Protein AF-A0A388NVS3-F1 (afdb_monomer)

Foldseek 3Di:
DDPPPPPPDDDDDDFADDPDFVVRQVVSVVVLVVVQVVLVVVQVVDDVVPRDHRDDPDRDGDDCPDDPVVVVVVVVVVVCVVVVVVVVVVVVVVVVPDPQDQVNVCVVVVDHDPDDDDDDDPDDDPDD

pLDDT: mean 83.25, std 15.45, range [34.19, 98.56]

Structure (mmCIF, N/CA/C/O backbone):
data_AF-A0A388NVS3-F1
#
_entry.id   AF-A0A388NVS3-F1
#
loop_
_atom_site.group_PDB
_atom_site.id
_atom_site.type_symbol
_atom_site.label_atom_id
_atom_site.label_alt_id
_atom_site.label_comp_id
_atom_site.label_asym_id
_atom_site.label_entity_id
_atom_site.label_seq_id
_atom_site.pdbx_PDB_ins_code
_atom_site.Cartn_x
_atom_site.Cartn_y
_atom_site.Cartn_z
_atom_site.occupancy
_atom_site.B_iso_or_equiv
_atom_site.auth_seq_id
_atom_site.auth_comp_id
_atom_site.auth_asym_id
_atom_site.auth_atom_id
_atom_site.pdbx_PDB_model_num
ATOM 1 N N . MET A 1 1 ? -36.990 23.886 7.878 1.00 38.62 1 MET A N 1
ATOM 2 C CA . MET A 1 1 ? -35.806 24.076 8.741 1.00 38.62 1 MET A CA 1
ATOM 3 C C . MET A 1 1 ? -35.739 22.885 9.683 1.00 38.62 1 MET A C 1
ATOM 5 O O . MET A 1 1 ? -36.505 22.834 10.631 1.00 38.62 1 MET A O 1
ATOM 9 N N . SER A 1 2 ? -34.933 21.877 9.341 1.00 34.19 2 SER A N 1
ATOM 10 C CA . SER A 1 2 ? -34.699 20.704 10.190 1.00 34.19 2 SER A CA 1
ATOM 11 C C . SER A 1 2 ? -33.294 20.847 10.751 1.00 34.19 2 SER A C 1
ATOM 13 O O . SER A 1 2 ? -32.321 20.752 10.005 1.00 34.19 2 SER A O 1
ATOM 15 N N . ILE A 1 3 ? -33.194 21.172 12.036 1.00 45.22 3 ILE A N 1
ATOM 16 C CA . ILE A 1 3 ? -31.929 21.112 12.760 1.00 45.22 3 ILE A CA 1
ATOM 17 C C . ILE A 1 3 ? -31.783 19.658 13.203 1.00 45.22 3 ILE A C 1
ATOM 19 O O . ILE A 1 3 ? -32.220 19.281 14.286 1.00 45.22 3 ILE A O 1
ATOM 23 N N . ALA A 1 4 ? -31.216 18.820 12.337 1.00 42.56 4 ALA A N 1
ATOM 24 C CA . ALA A 1 4 ? -30.654 17.556 12.779 1.00 42.56 4 ALA A CA 1
ATOM 25 C C . ALA A 1 4 ? -29.293 17.889 13.396 1.00 42.56 4 ALA A C 1
ATOM 27 O O . ALA A 1 4 ? -28.310 18.083 12.685 1.00 42.56 4 ALA A O 1
ATOM 28 N N . ALA A 1 5 ? -29.260 18.044 14.719 1.00 41.84 5 ALA A N 1
ATOM 29 C CA . ALA A 1 5 ? -28.013 18.036 15.463 1.00 41.84 5 ALA A CA 1
ATOM 30 C C . ALA A 1 5 ? -27.378 16.659 15.242 1.00 41.84 5 ALA A C 1
ATOM 32 O O . ALA A 1 5 ? -27.788 15.668 15.847 1.00 41.84 5 ALA A O 1
ATOM 33 N N . GLU A 1 6 ? -26.442 16.568 14.302 1.00 54.12 6 GLU A N 1
ATOM 34 C CA . GLU A 1 6 ? -25.661 15.360 14.122 1.00 54.12 6 GLU A CA 1
ATOM 35 C C . GLU A 1 6 ? -24.823 15.197 15.390 1.00 54.12 6 GLU A C 1
ATOM 37 O O . GLU A 1 6 ? -23.929 15.998 15.671 1.00 54.12 6 GLU A O 1
ATOM 42 N N . ALA A 1 7 ? -25.198 14.226 16.226 1.00 53.75 7 ALA A N 1
ATOM 43 C CA . ALA A 1 7 ? -24.462 13.904 17.435 1.00 53.75 7 ALA A CA 1
ATOM 44 C C . ALA A 1 7 ? -22.984 13.746 17.060 1.00 53.75 7 ALA A C 1
ATOM 46 O O . ALA A 1 7 ? -22.664 12.993 16.138 1.00 53.75 7 ALA A O 1
ATOM 47 N N . GLN A 1 8 ? -22.099 14.474 17.741 1.00 58.53 8 GLN A N 1
ATOM 48 C CA . GLN A 1 8 ? -20.654 14.360 17.567 1.00 58.53 8 GLN A CA 1
ATOM 49 C C . GLN A 1 8 ? -20.236 12.923 17.911 1.00 58.53 8 GLN A C 1
ATOM 51 O O . GLN A 1 8 ? -19.997 12.578 19.066 1.00 58.53 8 GLN A O 1
ATOM 56 N N . ARG A 1 9 ? -20.223 12.047 16.904 1.00 66.56 9 ARG A N 1
ATOM 57 C CA . ARG A 1 9 ? -19.776 10.662 17.025 1.00 66.56 9 ARG A CA 1
ATOM 58 C C . ARG A 1 9 ? -18.261 10.661 16.911 1.00 66.56 9 ARG A C 1
ATOM 60 O O . ARG A 1 9 ? -17.717 10.897 15.835 1.00 66.56 9 ARG A O 1
ATOM 67 N N . PHE A 1 10 ? -17.582 10.387 18.017 1.00 81.44 10 PHE A N 1
ATOM 68 C CA . PHE A 1 10 ? -16.147 10.135 18.002 1.00 81.44 10 PHE A CA 1
ATOM 69 C C . PHE A 1 10 ? -15.899 8.736 17.430 1.00 81.44 10 PHE A C 1
ATOM 71 O O . PHE A 1 10 ? -16.155 7.728 18.087 1.00 81.44 10 PHE A O 1
ATOM 78 N N . LEU A 1 11 ? -15.450 8.683 16.176 1.00 87.25 11 LEU A N 1
ATOM 79 C CA . LEU A 1 11 ? -15.104 7.447 15.479 1.00 87.25 11 LEU A CA 1
ATOM 80 C C . LEU A 1 11 ? -13.666 7.052 15.816 1.00 87.25 11 LEU A C 1
ATOM 82 O O . LEU A 1 11 ? -12.736 7.831 15.616 1.00 87.25 11 LEU A O 1
ATOM 86 N N . ILE A 1 12 ? -13.490 5.825 16.302 1.00 87.00 12 ILE A N 1
ATOM 87 C CA . ILE A 1 12 ? -12.178 5.214 16.515 1.00 87.00 12 ILE A CA 1
ATOM 88 C C . ILE A 1 12 ? -12.003 4.142 15.444 1.00 87.00 12 ILE A C 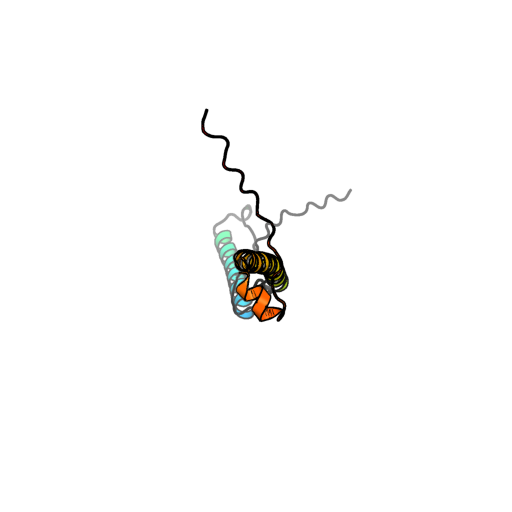1
ATOM 90 O O . ILE A 1 12 ? -12.830 3.240 15.331 1.00 87.00 12 ILE A O 1
ATOM 94 N N . THR A 1 13 ? -10.929 4.248 14.663 1.00 90.00 13 THR A N 1
ATOM 95 C CA . THR A 1 13 ? -10.562 3.239 13.662 1.00 90.00 13 THR A CA 1
ATOM 96 C C . THR A 1 13 ? -9.415 2.401 14.205 1.00 90.00 13 THR A C 1
ATOM 98 O O . THR A 1 13 ? -8.391 2.946 14.612 1.00 90.00 13 THR A O 1
ATOM 101 N N . ILE A 1 14 ? -9.589 1.082 14.209 1.00 89.00 14 ILE A N 1
ATOM 102 C CA . ILE A 1 14 ? -8.551 0.119 14.583 1.00 89.00 14 ILE A CA 1
ATOM 103 C C . ILE A 1 14 ? -8.050 -0.515 13.286 1.00 89.00 14 ILE A C 1
ATOM 105 O O . ILE A 1 14 ? -8.802 -1.226 12.623 1.00 89.00 14 ILE A O 1
ATOM 109 N N . ALA A 1 15 ? -6.801 -0.232 12.920 1.00 90.62 15 ALA A N 1
ATOM 110 C CA . ALA A 1 15 ? -6.133 -0.813 11.758 1.00 90.62 15 ALA A CA 1
ATOM 111 C C . ALA A 1 15 ? -5.075 -1.821 12.221 1.00 90.62 15 ALA A C 1
ATOM 113 O O . ALA A 1 15 ? -4.360 -1.568 13.192 1.00 90.62 15 ALA A O 1
ATOM 114 N N . VAL A 1 16 ? -5.003 -2.968 11.545 1.00 91.31 16 VAL A N 1
ATOM 115 C CA . VAL A 1 16 ? -4.061 -4.049 11.850 1.00 91.31 16 VAL A CA 1
ATOM 116 C C . VAL A 1 16 ? -3.451 -4.536 10.546 1.00 91.31 16 VAL A C 1
ATOM 11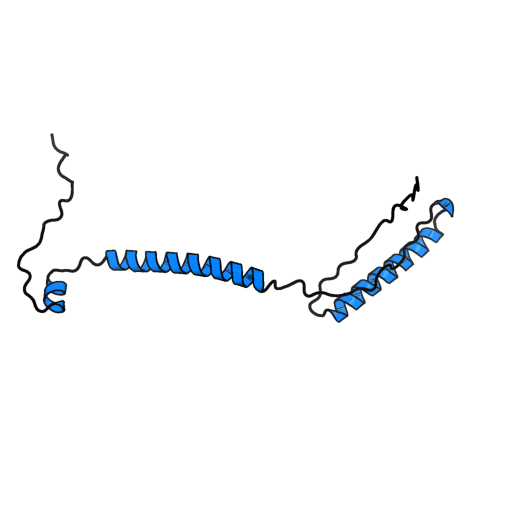8 O O . VAL A 1 16 ? -4.173 -5.029 9.682 1.00 91.31 16 VAL A O 1
ATOM 121 N N . ASP A 1 17 ? -2.128 -4.456 10.452 1.00 91.62 17 ASP A N 1
ATOM 122 C CA . ASP A 1 17 ? -1.376 -4.985 9.318 1.00 91.62 17 ASP A CA 1
ATOM 123 C C . ASP A 1 17 ? -0.863 -6.389 9.646 1.00 91.62 17 ASP A C 1
ATOM 125 O O . ASP A 1 17 ? -0.225 -6.618 10.678 1.00 91.62 17 ASP A O 1
ATOM 129 N N . ASN A 1 18 ? -1.164 -7.353 8.777 1.00 92.38 18 ASN A N 1
ATOM 130 C CA . ASN A 1 18 ? -0.706 -8.732 8.910 1.00 92.38 18 ASN A CA 1
ATOM 131 C C . ASN A 1 18 ? -0.569 -9.389 7.530 1.00 92.38 18 ASN A C 1
ATOM 133 O O . ASN A 1 18 ? -1.347 -9.098 6.623 1.00 92.38 18 ASN A O 1
ATOM 137 N N . GLU A 1 19 ? 0.383 -10.313 7.387 1.00 90.56 19 GLU A N 1
ATOM 138 C CA . GLU A 1 19 ? 0.531 -11.132 6.176 1.00 90.56 19 GLU A CA 1
ATOM 139 C C . GLU A 1 19 ? -0.696 -12.025 5.930 1.00 90.56 19 GLU A C 1
ATOM 141 O O . GLU A 1 19 ? -1.069 -12.279 4.785 1.00 90.56 19 GLU A O 1
ATOM 146 N N . ASN A 1 20 ? -1.348 -12.478 7.006 1.00 92.00 20 ASN A N 1
ATOM 147 C CA . ASN A 1 20 ? -2.599 -13.219 6.962 1.00 92.00 20 ASN A CA 1
ATOM 148 C C . ASN A 1 20 ? -3.786 -12.286 7.267 1.00 92.00 20 ASN A C 1
ATOM 150 O O . ASN A 1 20 ? -3.965 -11.829 8.398 1.00 92.00 20 ASN A O 1
ATOM 154 N N . GLY A 1 21 ? -4.627 -12.045 6.258 1.00 91.00 21 GLY A N 1
ATOM 155 C CA . GLY A 1 21 ? -5.799 -11.172 6.369 1.00 91.00 21 GLY A CA 1
ATOM 156 C C . GLY A 1 21 ? -6.843 -11.646 7.385 1.00 91.00 21 GLY A C 1
ATOM 157 O O . GLY A 1 21 ? -7.425 -10.823 8.094 1.00 91.00 21 GLY A O 1
ATOM 158 N N . ASP A 1 22 ? -7.042 -12.957 7.526 1.00 93.06 22 ASP A N 1
ATOM 159 C CA . ASP A 1 22 ? -7.978 -13.497 8.517 1.00 93.06 22 ASP A CA 1
ATOM 160 C C . ASP A 1 22 ? -7.468 -13.238 9.940 1.00 93.06 22 ASP A C 1
ATOM 162 O O . ASP A 1 22 ? -8.219 -12.779 10.802 1.00 93.06 22 ASP A O 1
ATOM 166 N N . ALA A 1 23 ? -6.160 -13.399 10.161 1.00 94.25 23 ALA A N 1
ATOM 167 C CA . ALA A 1 23 ? -5.535 -13.054 11.434 1.00 94.25 23 ALA A CA 1
ATOM 168 C C . ALA A 1 23 ? -5.642 -11.548 11.741 1.00 94.25 23 ALA A C 1
ATOM 170 O O . ALA A 1 23 ? -5.906 -11.177 12.885 1.00 94.25 23 ALA A O 1
ATOM 171 N N . ALA A 1 24 ? -5.493 -10.671 10.738 1.00 93.94 24 ALA A N 1
ATOM 172 C CA . ALA A 1 24 ? -5.709 -9.231 10.913 1.00 93.94 24 ALA A CA 1
ATOM 173 C C . ALA A 1 24 ? -7.146 -8.920 11.362 1.00 93.94 24 ALA A C 1
ATOM 175 O O . ALA A 1 24 ? -7.346 -8.153 12.308 1.00 93.94 24 ALA A O 1
ATOM 176 N N . ASN A 1 25 ? -8.142 -9.550 10.732 1.00 93.88 25 ASN A N 1
ATOM 177 C CA . ASN A 1 25 ? -9.548 -9.396 11.108 1.00 93.88 25 ASN A CA 1
ATOM 178 C C . ASN A 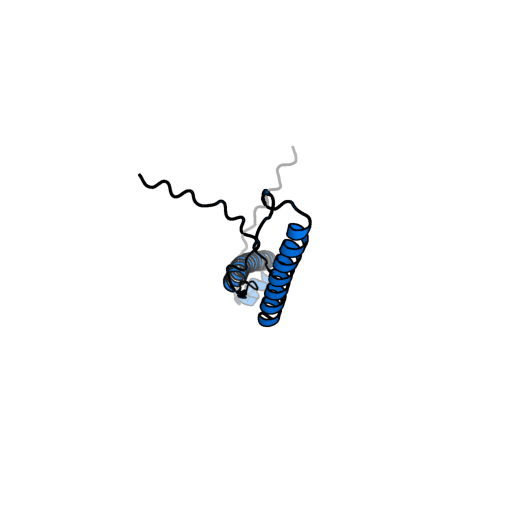1 25 ? -9.815 -9.849 12.547 1.00 93.88 25 ASN A C 1
ATOM 180 O O . ASN A 1 25 ? -10.520 -9.158 13.287 1.00 93.88 25 ASN A O 1
ATOM 184 N N . ASP A 1 26 ? -9.275 -10.999 12.944 1.00 95.12 26 ASP A N 1
ATOM 185 C CA . ASP A 1 26 ? -9.471 -11.551 14.284 1.00 95.12 26 ASP A CA 1
ATOM 186 C C . ASP A 1 26 ? -8.843 -10.657 15.354 1.00 95.12 26 ASP A C 1
ATOM 188 O O . ASP A 1 26 ? -9.480 -10.344 16.364 1.00 95.12 26 ASP A O 1
ATOM 192 N N . VAL A 1 27 ? -7.626 -10.170 15.105 1.00 95.31 27 VAL A N 1
ATOM 193 C CA . VAL A 1 27 ? -6.931 -9.245 16.005 1.00 95.31 27 VAL A CA 1
ATOM 194 C C . VAL A 1 27 ? -7.689 -7.922 16.110 1.00 95.31 27 VAL A C 1
ATOM 196 O O . VAL A 1 27 ? -7.954 -7.463 17.222 1.00 95.31 27 VAL A O 1
ATOM 199 N N . ALA A 1 28 ? -8.107 -7.329 14.988 1.00 95.31 28 ALA A N 1
ATOM 200 C CA . ALA A 1 28 ? -8.879 -6.085 14.986 1.00 95.31 28 ALA A CA 1
ATOM 201 C C . ALA A 1 28 ? -10.197 -6.232 15.763 1.00 95.31 28 ALA A C 1
ATOM 203 O O . ALA A 1 28 ? -10.555 -5.363 16.562 1.00 95.31 28 ALA A O 1
ATOM 204 N N . ARG A 1 29 ? -10.885 -7.368 15.597 1.00 95.19 29 ARG A N 1
ATOM 205 C CA . ARG A 1 29 ? -12.105 -7.689 16.347 1.00 95.19 29 ARG A CA 1
ATOM 206 C C . ARG A 1 29 ? -11.840 -7.767 17.844 1.00 95.19 29 ARG A C 1
ATOM 208 O O . ARG A 1 29 ? -12.571 -7.158 18.619 1.00 95.19 29 ARG A O 1
ATOM 215 N N . LYS A 1 30 ? -10.781 -8.471 18.251 1.00 96.19 30 LYS A N 1
ATOM 216 C CA . LYS A 1 30 ? -10.413 -8.619 19.664 1.00 96.19 30 LYS A CA 1
ATOM 217 C C . LYS A 1 30 ? -10.064 -7.286 20.309 1.00 96.19 30 LYS A C 1
ATOM 219 O O . LYS A 1 30 ? -10.521 -7.015 21.414 1.00 96.19 30 LYS A O 1
ATOM 224 N N . TRP A 1 31 ? -9.329 -6.423 19.614 1.00 95.88 31 TRP A N 1
ATOM 225 C CA . TRP A 1 31 ? -9.061 -5.069 20.099 1.00 95.88 31 TRP A CA 1
ATOM 226 C C . TRP A 1 31 ? -10.335 -4.239 20.254 1.00 95.88 31 TRP A C 1
ATOM 228 O O . TRP A 1 31 ? -10.483 -3.537 21.253 1.00 95.88 31 TRP A O 1
ATOM 238 N N . ALA A 1 32 ? -11.271 -4.343 19.309 1.00 93.81 32 ALA A N 1
ATOM 239 C CA . ALA A 1 32 ? -12.547 -3.645 19.395 1.00 93.81 32 ALA A CA 1
ATOM 240 C C . ALA A 1 32 ? -13.387 -4.138 20.592 1.00 93.81 32 ALA A C 1
ATOM 242 O O . ALA A 1 32 ? -13.921 -3.327 21.349 1.00 93.81 32 ALA A O 1
ATOM 243 N N . GLU A 1 33 ? -13.450 -5.455 20.811 1.00 95.06 33 GLU A N 1
ATOM 244 C CA . GLU A 1 33 ? -14.109 -6.065 21.975 1.00 95.06 33 GLU A CA 1
ATOM 245 C C . GLU A 1 33 ? -13.480 -5.592 23.296 1.00 95.06 33 GLU A C 1
ATOM 247 O O . GLU A 1 33 ? -14.194 -5.160 24.203 1.00 95.06 33 GLU A O 1
ATOM 252 N N . LEU A 1 34 ? -12.145 -5.603 23.386 1.00 95.75 34 LEU A N 1
ATOM 253 C CA . LEU A 1 34 ? -11.408 -5.142 24.565 1.00 95.75 34 LEU A CA 1
ATOM 254 C C . LEU A 1 34 ? -11.617 -3.652 24.837 1.00 95.75 34 LEU A C 1
ATOM 256 O O . LEU A 1 34 ? -11.743 -3.256 25.993 1.00 95.75 34 LEU A O 1
ATOM 260 N N . LEU A 1 35 ? -11.695 -2.820 23.797 1.00 93.62 35 LEU A N 1
ATOM 261 C CA . LEU A 1 35 ? -11.978 -1.393 23.942 1.00 93.62 35 LEU A CA 1
ATOM 262 C C . LEU A 1 35 ? -13.367 -1.159 24.544 1.00 93.62 35 LEU A C 1
ATOM 264 O O . LEU A 1 35 ? -13.518 -0.322 25.436 1.00 93.62 35 LEU A O 1
ATOM 268 N N . VAL A 1 36 ? -14.377 -1.893 24.068 1.00 93.88 36 VAL A N 1
ATOM 269 C CA . VAL A 1 36 ? -15.741 -1.818 24.611 1.00 93.88 36 VAL A CA 1
ATOM 270 C C . VAL A 1 36 ? -15.764 -2.292 26.060 1.00 93.88 36 VAL A C 1
ATOM 272 O O . VAL A 1 36 ? -16.334 -1.611 26.913 1.00 93.88 36 VAL A O 1
ATOM 275 N N . GLN A 1 37 ? -15.109 -3.415 26.357 1.00 95.56 37 GLN A N 1
ATOM 276 C CA . GLN A 1 37 ? -15.007 -3.940 27.716 1.00 95.56 37 GLN A CA 1
ATOM 277 C C . GLN A 1 37 ? -14.345 -2.927 28.657 1.00 95.56 37 GLN A C 1
ATOM 279 O O . GLN A 1 37 ? -14.941 -2.541 29.660 1.00 95.56 37 GLN A O 1
ATOM 284 N N . TRP A 1 38 ? -13.165 -2.426 28.292 1.00 95.12 38 TRP A N 1
ATOM 285 C CA . TRP A 1 38 ? -12.447 -1.422 29.072 1.00 95.12 38 TRP A CA 1
ATOM 286 C C . TRP A 1 38 ? -13.286 -0.157 29.280 1.00 95.12 38 TRP A C 1
ATOM 288 O O . TRP A 1 38 ? -13.327 0.390 30.381 1.00 95.12 38 TRP A O 1
ATOM 298 N N . ARG A 1 39 ? -14.017 0.294 28.251 1.00 94.25 39 ARG A N 1
ATOM 299 C CA . ARG A 1 39 ? -14.895 1.461 28.375 1.00 94.25 39 ARG A CA 1
ATOM 300 C C . ARG A 1 39 ? -16.027 1.221 29.372 1.00 94.25 39 ARG A C 1
ATOM 302 O O . ARG A 1 39 ? -16.358 2.121 30.143 1.00 94.25 39 ARG A O 1
ATOM 309 N N . ASN A 1 40 ? -16.613 0.027 29.368 1.00 94.44 40 ASN A N 1
ATOM 310 C CA . ASN A 1 40 ? -17.654 -0.345 30.320 1.00 94.44 40 ASN A CA 1
ATOM 311 C C . ASN A 1 40 ? -17.118 -0.378 31.754 1.00 94.44 40 ASN A C 1
ATOM 313 O O . ASN A 1 40 ? -17.788 0.133 32.652 1.00 94.44 40 ASN A O 1
ATOM 317 N N . ASP A 1 41 ? -15.912 -0.901 31.963 1.00 95.56 41 ASP A N 1
ATOM 318 C CA . ASP A 1 41 ? -15.259 -0.917 33.274 1.00 95.56 41 ASP A CA 1
ATOM 319 C C . ASP A 1 41 ? -14.931 0.503 33.759 1.00 95.56 41 ASP A C 1
ATOM 321 O O . ASP A 1 41 ? -15.146 0.842 34.924 1.00 95.56 41 ASP A O 1
ATOM 325 N N . GLU A 1 42 ? -14.484 1.381 32.861 1.00 94.56 42 GLU A N 1
ATOM 326 C CA . GLU A 1 42 ? -14.178 2.771 33.200 1.00 94.56 42 GLU A CA 1
ATOM 327 C C . GLU A 1 42 ? -15.441 3.594 33.497 1.00 94.56 42 GLU A C 1
ATOM 329 O O . GLU A 1 42 ? -15.445 4.450 34.383 1.00 94.56 42 GLU A O 1
ATOM 334 N N . ASN A 1 43 ? -16.557 3.300 32.827 1.00 94.06 43 ASN A N 1
ATOM 335 C CA . ASN A 1 43 ? -17.854 3.920 33.111 1.00 94.06 43 ASN A CA 1
ATOM 336 C C . ASN A 1 43 ? -18.414 3.544 34.490 1.00 94.06 43 ASN A C 1
ATOM 338 O O . ASN A 1 43 ? -19.204 4.304 35.058 1.00 94.06 43 ASN A O 1
ATOM 342 N N . GLN A 1 44 ? -18.039 2.385 35.042 1.00 92.94 44 GLN A N 1
ATOM 343 C CA . GLN A 1 44 ? -18.465 1.981 36.388 1.00 92.94 44 GLN A CA 1
ATOM 344 C C . GLN A 1 44 ? -17.834 2.851 37.479 1.00 92.94 44 GLN A C 1
ATOM 346 O O . GLN A 1 44 ? -18.433 3.021 38.539 1.00 92.94 44 GLN A O 1
ATOM 351 N N . LYS A 1 45 ? -16.666 3.440 37.203 1.00 94.69 45 LYS A N 1
ATOM 352 C CA . LYS A 1 45 ? -15.949 4.340 38.118 1.00 94.69 45 LYS A CA 1
ATOM 353 C C . LYS A 1 45 ? -16.445 5.788 38.044 1.00 94.69 45 LYS A C 1
ATOM 355 O O . LYS A 1 45 ? -16.099 6.598 38.898 1.00 94.69 45 LYS A O 1
ATOM 360 N N . GLN A 1 46 ? -17.241 6.115 37.026 1.00 92.25 46 GLN A N 1
ATOM 361 C CA . GLN A 1 46 ? -17.710 7.468 36.739 1.00 92.25 46 GLN A CA 1
ATOM 362 C C . GLN A 1 46 ? -19.158 7.684 37.189 1.00 92.25 46 GLN A C 1
ATOM 364 O O . GLN A 1 46 ? -19.954 6.742 37.315 1.00 92.25 46 GLN A O 1
ATOM 369 N N . ARG A 1 47 ? -19.514 8.957 37.404 1.00 91.62 47 ARG A N 1
ATOM 370 C CA . ARG A 1 47 ? -20.911 9.359 37.612 1.00 91.62 47 ARG A CA 1
ATOM 371 C C . ARG A 1 47 ? -21.714 9.069 36.348 1.00 91.62 47 ARG A C 1
ATOM 373 O O . ARG A 1 47 ? -21.154 8.937 35.264 1.00 91.62 47 ARG A O 1
ATOM 380 N N . ARG A 1 48 ? -23.033 8.930 36.478 1.00 86.50 48 ARG A N 1
ATOM 381 C CA . ARG A 1 48 ? -23.884 8.477 35.364 1.00 86.50 48 ARG A CA 1
ATOM 382 C C . ARG A 1 48 ? -23.876 9.469 34.202 1.00 86.50 48 ARG A C 1
ATOM 384 O O . ARG A 1 48 ? -23.906 9.037 33.056 1.00 86.50 48 ARG A O 1
ATOM 391 N N . GLU A 1 49 ? -23.816 10.753 34.527 1.00 88.50 49 GLU A N 1
ATOM 392 C CA . GLU A 1 49 ? -23.764 11.889 33.612 1.00 88.50 49 GLU A CA 1
ATOM 393 C C . GLU A 1 49 ? -22.478 11.954 32.773 1.00 88.50 49 GLU A C 1
ATOM 395 O O . GLU A 1 49 ? -22.520 12.477 31.664 1.00 88.50 49 GLU A O 1
ATOM 400 N N . ASP A 1 50 ? -21.380 11.356 33.244 1.00 90.38 50 ASP A N 1
ATOM 401 C CA . ASP A 1 50 ? -20.066 11.426 32.587 1.00 90.38 50 ASP A CA 1
ATOM 402 C C . ASP A 1 50 ? -19.745 10.176 31.741 1.00 90.38 50 ASP A C 1
ATOM 404 O O . ASP A 1 50 ? -18.696 10.088 31.103 1.00 90.38 50 ASP A O 1
ATOM 408 N N . ARG A 1 51 ? -20.632 9.171 31.721 1.00 90.19 51 ARG A N 1
ATOM 409 C CA . ARG A 1 51 ? -20.371 7.888 31.047 1.00 90.19 51 ARG A CA 1
ATOM 410 C C . ARG A 1 51 ? -20.307 8.040 29.532 1.00 90.19 51 ARG A C 1
ATOM 412 O O . ARG A 1 51 ? -21.201 8.599 28.903 1.00 90.19 51 ARG A O 1
ATOM 419 N N . VAL A 1 52 ? -19.307 7.402 28.931 1.00 89.19 52 VAL A N 1
ATOM 420 C CA . VAL A 1 52 ? -19.107 7.379 27.477 1.00 89.19 52 VAL A CA 1
ATOM 421 C C . VAL A 1 52 ? -19.317 5.965 26.962 1.00 89.19 52 VAL A C 1
ATOM 423 O O . VAL A 1 52 ? -18.605 5.048 27.358 1.00 89.19 52 VAL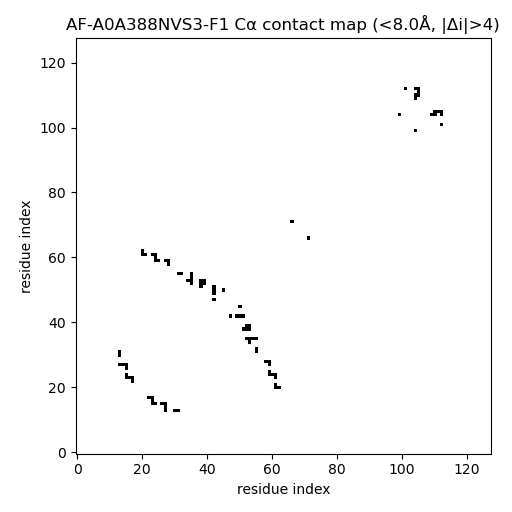 A O 1
ATOM 426 N N . THR A 1 53 ? -20.270 5.762 26.057 1.00 87.31 53 THR A N 1
ATOM 427 C CA . THR A 1 53 ? -20.541 4.429 25.493 1.00 87.31 53 THR A CA 1
ATOM 428 C C . THR A 1 53 ? -19.667 4.183 24.266 1.00 87.31 53 THR A C 1
ATOM 430 O O . THR A 1 53 ? -19.662 4.993 23.342 1.00 87.31 53 THR A O 1
ATOM 433 N N . ALA A 1 54 ? -18.948 3.060 24.244 1.00 88.25 54 ALA A N 1
ATOM 434 C CA . ALA A 1 54 ? -18.267 2.565 23.051 1.00 88.25 54 ALA A CA 1
ATOM 435 C C . ALA A 1 54 ? -19.116 1.470 22.394 1.00 88.25 54 ALA A C 1
ATOM 437 O O . ALA A 1 54 ? -19.675 0.620 23.086 1.00 88.25 54 ALA A O 1
ATOM 438 N N . LEU A 1 55 ? -19.207 1.491 21.065 1.00 86.81 55 LEU A N 1
ATOM 439 C CA . LEU A 1 55 ? -19.974 0.535 20.266 1.00 86.81 55 LEU A CA 1
ATOM 440 C C . LEU A 1 55 ? -19.113 0.071 19.089 1.00 86.81 55 LEU A C 1
ATOM 442 O O . LEU A 1 55 ? -18.404 0.884 18.494 1.00 86.81 55 LEU A O 1
ATOM 446 N N . LEU A 1 56 ? -19.202 -1.211 18.727 1.00 86.69 56 LEU A N 1
ATOM 447 C CA . LEU A 1 56 ? -18.708 -1.676 17.430 1.00 86.69 56 LEU A CA 1
ATOM 448 C C . LEU A 1 56 ? -19.693 -1.227 16.354 1.00 86.69 56 LEU A C 1
ATOM 450 O O . LEU A 1 56 ? -20.860 -1.613 16.392 1.00 86.69 56 LEU A O 1
ATOM 454 N N . LEU A 1 57 ? -19.213 -0.419 15.412 1.00 86.38 57 LEU A N 1
ATOM 455 C CA . LEU A 1 57 ? -20.031 0.072 14.307 1.00 86.38 57 LEU A CA 1
ATOM 456 C C . LEU A 1 57 ? -19.974 -0.869 13.100 1.00 86.38 57 LEU A C 1
ATOM 458 O O . LEU A 1 57 ? -21.014 -1.220 12.554 1.00 86.38 57 LEU A O 1
ATOM 462 N N . ASP A 1 58 ? -18.769 -1.319 12.748 1.00 87.00 58 ASP A N 1
ATOM 463 C CA . ASP A 1 58 ? -18.514 -2.173 11.592 1.00 87.00 58 ASP A CA 1
ATOM 464 C C . ASP A 1 58 ? -17.678 -3.398 11.972 1.00 87.00 58 ASP A C 1
ATOM 466 O O . ASP A 1 58 ? -16.816 -3.350 12.853 1.00 87.00 58 ASP A O 1
ATOM 470 N N . ALA A 1 59 ? -17.926 -4.512 11.278 1.00 86.88 59 ALA A N 1
ATOM 471 C CA . ALA A 1 59 ? -17.072 -5.690 11.363 1.00 86.88 59 ALA A CA 1
ATOM 472 C C . ALA A 1 59 ? -15.749 -5.439 10.616 1.00 86.88 59 ALA A C 1
ATOM 474 O O . ALA A 1 59 ? -15.778 -4.861 9.523 1.00 86.88 59 ALA A O 1
ATOM 475 N N . PRO A 1 60 ? -14.601 -5.900 11.149 1.00 87.44 60 PRO A N 1
ATOM 476 C CA . PRO A 1 60 ? -13.317 -5.710 10.492 1.00 87.44 60 PRO A CA 1
ATOM 477 C C . PRO A 1 60 ? -13.284 -6.434 9.145 1.00 87.44 60 PRO A C 1
ATOM 479 O O . PRO A 1 60 ? -13.808 -7.543 8.998 1.00 87.44 60 PRO A O 1
ATOM 482 N N . ARG A 1 61 ? -12.677 -5.777 8.158 1.00 89.19 61 ARG A N 1
ATOM 483 C CA . ARG A 1 61 ? -12.424 -6.319 6.825 1.00 89.19 61 ARG A CA 1
ATOM 484 C C . ARG A 1 61 ? -10.985 -6.006 6.453 1.00 89.19 61 ARG A C 1
ATOM 486 O O . ARG A 1 61 ? -10.575 -4.852 6.552 1.00 89.19 61 ARG A O 1
ATOM 493 N N . TYR A 1 62 ? -10.254 -7.009 5.985 1.00 86.06 62 TYR A N 1
ATOM 494 C CA . TYR A 1 62 ? -8.915 -6.811 5.458 1.00 86.06 62 TYR A CA 1
ATOM 495 C C . TYR A 1 62 ? -8.979 -6.445 3.976 1.00 86.06 62 TYR A C 1
ATOM 497 O O . TYR A 1 62 ? -9.860 -6.877 3.227 1.00 86.06 62 TYR A O 1
ATOM 505 N N . VAL A 1 63 ? -8.000 -5.659 3.553 1.00 86.56 63 VAL A N 1
ATOM 506 C CA . VAL A 1 63 ? -7.721 -5.360 2.152 1.00 86.56 63 VAL A CA 1
ATOM 507 C C . VAL A 1 63 ? -6.234 -5.568 1.917 1.00 86.56 63 VAL A C 1
ATOM 509 O O . VAL A 1 63 ? -5.431 -5.450 2.840 1.00 86.56 63 VAL A O 1
ATOM 512 N N . LEU A 1 64 ? -5.858 -5.903 0.684 1.00 84.06 64 LEU A N 1
ATOM 513 C CA . LEU A 1 64 ? -4.448 -5.973 0.331 1.00 84.06 64 LEU A CA 1
ATOM 514 C C . LEU A 1 64 ? -3.889 -4.551 0.273 1.00 84.06 64 LEU A C 1
ATOM 516 O O . LEU A 1 64 ? -4.166 -3.823 -0.681 1.00 84.06 64 LEU A O 1
ATOM 520 N N . ASP A 1 65 ? -3.107 -4.170 1.277 1.00 83.88 65 ASP A N 1
ATOM 521 C CA . ASP A 1 65 ? -2.490 -2.845 1.314 1.00 83.88 65 ASP A CA 1
ATOM 522 C C . ASP A 1 65 ? -1.228 -2.790 0.430 1.00 83.88 65 ASP A C 1
ATOM 524 O O . ASP A 1 65 ? -1.024 -1.867 -0.370 1.00 83.88 65 ASP A O 1
ATOM 528 N N . HIS A 1 66 ? -0.405 -3.846 0.473 1.00 81.06 66 HIS A N 1
ATOM 529 C CA . HIS A 1 66 ? 0.885 -3.925 -0.217 1.00 81.06 66 HIS A CA 1
ATOM 530 C C . HIS A 1 66 ? 1.159 -5.321 -0.817 1.00 81.06 66 HIS A C 1
ATOM 532 O O . HIS A 1 66 ? 0.674 -6.319 -0.289 1.00 81.06 66 HIS A O 1
ATOM 538 N N . PRO A 1 67 ? 1.960 -5.434 -1.902 1.00 83.38 67 PRO A N 1
ATOM 539 C CA . PRO A 1 67 ? 2.595 -4.357 -2.665 1.00 83.38 67 PRO A CA 1
ATOM 540 C C . PRO A 1 67 ? 1.656 -3.715 -3.700 1.00 83.38 67 PRO A C 1
ATOM 542 O O . PRO A 1 67 ? 0.850 -4.383 -4.352 1.00 83.38 67 PRO A O 1
ATOM 545 N N . ARG A 1 68 ? 1.838 -2.412 -3.947 1.00 88.38 68 ARG A N 1
ATOM 546 C CA . ARG A 1 68 ? 1.091 -1.658 -4.970 1.00 88.38 68 ARG A CA 1
ATOM 547 C C . ARG A 1 68 ? 1.664 -1.933 -6.364 1.00 88.38 68 ARG A C 1
ATOM 549 O O . ARG A 1 68 ? 2.377 -1.104 -6.922 1.00 88.38 68 ARG A O 1
ATOM 556 N N . ARG A 1 69 ? 1.360 -3.111 -6.929 1.00 91.31 69 ARG A N 1
ATOM 557 C CA . ARG A 1 69 ? 1.957 -3.608 -8.189 1.00 91.31 69 ARG A CA 1
ATOM 558 C C . ARG A 1 69 ? 1.933 -2.577 -9.318 1.00 91.31 69 ARG A C 1
ATOM 560 O O . ARG A 1 69 ? 2.971 -2.335 -9.909 1.00 91.31 69 ARG A O 1
ATOM 567 N N . GLY A 1 70 ? 0.798 -1.917 -9.564 1.00 92.19 70 GLY A N 1
ATOM 568 C CA . GLY A 1 70 ? 0.692 -0.906 -10.624 1.00 92.19 70 GLY A CA 1
ATOM 569 C C . GLY A 1 70 ? 1.644 0.280 -10.436 1.00 92.19 70 GLY A C 1
ATOM 570 O O . GLY A 1 70 ? 2.332 0.669 -11.376 1.00 92.19 70 GLY A O 1
ATOM 571 N N . LEU A 1 71 ? 1.739 0.808 -9.211 1.00 92.38 71 LEU A N 1
ATOM 572 C CA . LEU A 1 71 ? 2.655 1.904 -8.889 1.00 92.38 71 LEU A CA 1
ATOM 573 C C . LEU A 1 71 ? 4.115 1.456 -9.006 1.00 92.38 71 LEU A C 1
ATOM 575 O O . LEU A 1 71 ? 4.925 2.155 -9.607 1.00 92.38 71 LEU A O 1
ATOM 579 N N . ASN A 1 72 ? 4.438 0.271 -8.488 1.00 95.50 72 ASN A N 1
ATOM 580 C CA . ASN A 1 72 ? 5.793 -0.272 -8.531 1.00 95.50 72 ASN A CA 1
ATOM 581 C C . ASN A 1 72 ? 6.235 -0.578 -9.970 1.00 95.50 72 ASN A C 1
ATOM 583 O O . ASN A 1 72 ? 7.373 -0.297 -10.333 1.00 95.50 72 ASN A O 1
ATOM 587 N N . THR A 1 73 ? 5.343 -1.104 -10.812 1.00 97.19 73 THR A N 1
ATOM 588 C CA . THR A 1 73 ? 5.612 -1.335 -12.236 1.00 97.19 73 THR A CA 1
ATOM 589 C C . THR A 1 73 ? 5.784 -0.021 -12.990 1.00 97.19 73 THR A C 1
ATOM 591 O O . THR A 1 73 ? 6.710 0.089 -13.786 1.00 97.19 73 THR A O 1
ATOM 594 N N . ALA A 1 74 ? 4.954 0.992 -12.722 1.00 97.81 74 ALA A N 1
ATOM 595 C CA . ALA A 1 74 ? 5.122 2.315 -13.321 1.00 97.81 74 ALA A CA 1
ATOM 596 C C . ALA A 1 74 ? 6.464 2.949 -12.917 1.00 97.81 74 ALA A C 1
ATOM 598 O O . ALA A 1 74 ? 7.209 3.413 -13.778 1.00 97.81 74 ALA A O 1
ATOM 599 N N . ALA A 1 75 ? 6.811 2.894 -11.627 1.00 97.44 75 ALA A N 1
ATOM 600 C CA . ALA A 1 75 ? 8.096 3.365 -11.118 1.00 97.44 75 ALA A CA 1
ATOM 601 C C . ALA A 1 75 ? 9.271 2.617 -11.766 1.00 97.44 75 ALA A C 1
ATOM 603 O O . ALA A 1 75 ? 10.221 3.248 -12.224 1.00 97.44 75 ALA A O 1
ATOM 604 N N . GLY A 1 76 ? 9.178 1.288 -11.875 1.00 97.94 76 GLY A N 1
ATOM 605 C CA . GLY A 1 76 ? 10.165 0.456 -12.561 1.00 97.94 76 GLY A CA 1
ATOM 606 C C . GLY A 1 76 ? 10.291 0.778 -14.052 1.00 97.94 76 GLY A C 1
ATOM 607 O O . GLY A 1 76 ? 11.402 0.818 -14.565 1.00 97.94 76 GLY A O 1
ATOM 608 N N . GLY A 1 77 ? 9.185 1.070 -14.740 1.00 98.44 77 GLY A N 1
ATOM 609 C CA . GLY A 1 77 ? 9.189 1.480 -16.146 1.00 98.44 77 GLY A CA 1
ATOM 610 C C . GLY A 1 77 ? 9.893 2.820 -16.363 1.00 98.44 77 GLY A C 1
ATOM 611 O O . GLY A 1 77 ? 10.749 2.928 -17.238 1.00 98.44 77 GLY A O 1
ATOM 612 N N . VAL A 1 78 ? 9.595 3.820 -15.527 1.00 98.50 78 VAL A N 1
ATOM 613 C CA . VAL A 1 78 ? 10.276 5.126 -15.566 1.00 98.50 78 VAL A CA 1
ATOM 614 C C . VAL A 1 78 ? 11.767 4.965 -15.274 1.00 98.50 78 VAL A C 1
ATOM 616 O O . VAL A 1 78 ? 12.595 5.458 -16.038 1.00 98.50 78 VAL A O 1
ATOM 619 N N . LEU A 1 79 ? 12.121 4.228 -14.216 1.00 98.50 79 LEU A N 1
ATOM 620 C CA . LEU A 1 79 ? 13.518 3.927 -13.898 1.00 98.50 79 LEU A CA 1
ATOM 621 C C . LEU A 1 79 ? 14.219 3.192 -15.041 1.00 98.50 79 LEU A C 1
ATOM 623 O O . LEU A 1 79 ? 15.340 3.546 -15.386 1.00 98.50 79 LEU A O 1
ATOM 627 N N . GLY A 1 80 ? 13.558 2.212 -15.655 1.00 98.38 80 GLY A N 1
ATOM 628 C CA . GLY A 1 80 ? 14.091 1.447 -16.777 1.00 98.38 80 GLY A CA 1
ATOM 629 C C . GLY A 1 80 ? 14.382 2.316 -17.999 1.00 98.38 80 GLY A C 1
ATOM 630 O O . GLY A 1 80 ? 15.435 2.159 -18.608 1.00 98.38 80 GLY A O 1
ATOM 631 N N . ILE A 1 81 ? 13.508 3.274 -18.325 1.00 98.56 81 ILE A N 1
ATOM 632 C CA . ILE A 1 81 ? 13.738 4.232 -19.420 1.00 98.56 81 ILE A CA 1
ATOM 633 C C . ILE A 1 81 ? 14.942 5.124 -19.116 1.00 98.56 81 ILE A C 1
ATOM 635 O O . ILE A 1 81 ? 15.799 5.306 -19.977 1.00 98.56 81 ILE A O 1
ATOM 639 N N . LEU A 1 82 ? 15.030 5.658 -17.896 1.00 98.50 82 LEU A N 1
ATOM 640 C CA . LEU A 1 82 ? 16.154 6.503 -17.489 1.00 98.50 82 LEU A CA 1
ATOM 641 C C . LEU A 1 82 ? 17.477 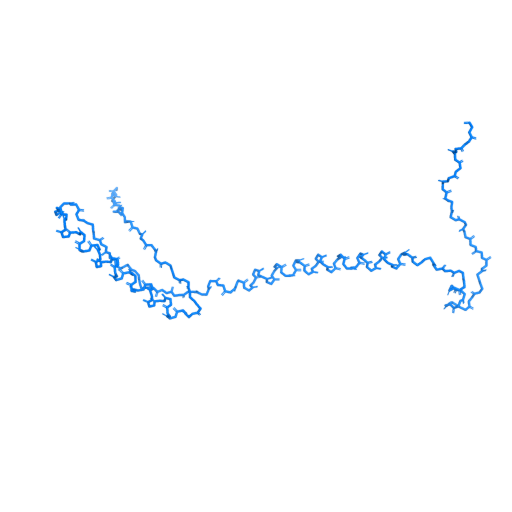5.733 -17.542 1.00 98.50 82 LEU A C 1
ATOM 643 O O . LEU A 1 82 ? 18.457 6.222 -18.102 1.00 98.50 82 LEU A O 1
ATOM 647 N N . LEU A 1 83 ? 17.490 4.514 -17.003 1.00 98.38 83 LEU A N 1
ATOM 648 C CA . LEU A 1 83 ? 18.672 3.661 -16.977 1.00 98.38 83 LEU A CA 1
ATOM 649 C C . LEU A 1 83 ? 19.064 3.199 -18.387 1.00 98.38 83 LEU A C 1
ATOM 651 O O . LEU A 1 83 ? 20.241 3.205 -18.728 1.00 98.38 83 LEU A O 1
ATOM 655 N N . GLY A 1 84 ? 18.083 2.846 -19.221 1.00 97.94 84 GLY A N 1
ATOM 656 C CA . GLY A 1 84 ? 18.293 2.468 -20.617 1.00 97.94 84 GLY A CA 1
ATOM 657 C C . GLY A 1 84 ? 18.826 3.627 -21.458 1.00 97.94 84 GLY A C 1
ATOM 658 O O . GLY A 1 84 ? 19.778 3.447 -22.211 1.00 97.94 84 GLY A O 1
ATOM 659 N N . GLY A 1 85 ? 18.281 4.833 -21.280 1.00 97.56 85 GLY A N 1
ATOM 660 C CA . GLY A 1 85 ? 18.798 6.043 -21.918 1.00 97.56 85 GLY A CA 1
ATOM 661 C C . GLY A 1 85 ? 20.237 6.335 -21.498 1.00 97.56 85 GLY A C 1
ATOM 662 O O . GLY A 1 85 ? 21.098 6.538 -22.351 1.00 97.56 85 GLY A O 1
ATOM 663 N N . LEU A 1 86 ? 20.523 6.279 -20.193 1.00 97.31 86 LEU A N 1
ATOM 664 C CA . LEU A 1 86 ? 21.880 6.438 -19.669 1.00 97.31 86 LEU A CA 1
ATOM 665 C C . LEU A 1 86 ? 22.844 5.389 -20.241 1.00 97.31 86 LEU A C 1
ATOM 667 O O . LEU A 1 86 ? 23.974 5.724 -20.586 1.00 97.31 86 LEU A O 1
ATOM 671 N N . LEU A 1 87 ? 22.396 4.139 -20.378 1.00 97.00 87 LEU A N 1
ATOM 672 C CA . LEU A 1 87 ? 23.192 3.061 -20.956 1.00 97.00 87 LEU A CA 1
ATOM 673 C C . LEU A 1 87 ? 23.515 3.315 -22.434 1.00 97.00 87 LEU A C 1
ATOM 675 O O . LEU A 1 87 ? 24.654 3.104 -22.837 1.00 97.00 87 LEU A O 1
ATOM 679 N N . ILE A 1 88 ? 22.556 3.803 -23.227 1.00 95.94 88 ILE A N 1
ATOM 680 C CA . ILE A 1 88 ? 22.798 4.191 -24.626 1.00 95.94 88 ILE A CA 1
ATOM 681 C C . ILE A 1 88 ? 23.858 5.296 -24.697 1.00 95.94 88 ILE A C 1
ATOM 683 O O . ILE A 1 88 ? 24.818 5.162 -25.450 1.00 95.94 88 ILE A O 1
ATOM 687 N N . PHE A 1 89 ? 23.737 6.348 -23.877 1.00 92.44 89 PHE A N 1
ATOM 688 C CA . PHE A 1 89 ? 24.748 7.411 -23.809 1.00 92.44 89 PHE A CA 1
ATOM 689 C C . PHE A 1 89 ? 26.123 6.888 -23.395 1.00 92.44 89 PHE A C 1
ATOM 691 O O . PHE A 1 89 ? 27.134 7.319 -23.943 1.00 92.44 89 PHE A O 1
ATOM 698 N N . PHE A 1 90 ? 26.172 5.967 -22.433 1.00 92.69 90 PHE A N 1
ATOM 699 C CA . PHE A 1 90 ? 27.418 5.353 -21.996 1.00 92.69 90 PHE A CA 1
ATOM 700 C C . PHE A 1 90 ? 28.067 4.550 -23.127 1.00 92.69 90 PHE A C 1
ATOM 702 O O . PHE A 1 90 ? 29.252 4.724 -23.383 1.00 92.69 90 PHE A O 1
ATOM 709 N N . LEU A 1 91 ? 27.302 3.717 -23.837 1.00 91.00 91 LEU A N 1
ATOM 710 C CA . LEU A 1 91 ? 27.811 2.939 -24.969 1.00 91.00 91 LEU A CA 1
ATOM 711 C C . LEU A 1 91 ? 28.334 3.843 -26.092 1.00 91.00 91 LEU A C 1
ATOM 713 O O . LEU A 1 91 ? 29.445 3.630 -26.570 1.00 91.00 91 LEU A O 1
ATOM 717 N N . GLU A 1 92 ? 27.580 4.882 -26.451 1.00 84.81 92 GLU A N 1
ATOM 718 C CA . GLU A 1 92 ? 27.993 5.862 -27.461 1.00 84.81 92 GLU A CA 1
ATOM 719 C C . GLU A 1 92 ? 29.270 6.603 -27.044 1.00 84.81 92 GLU A C 1
ATOM 721 O O . GLU A 1 92 ? 30.186 6.768 -27.842 1.00 84.81 92 GLU A O 1
ATOM 726 N N . TYR A 1 93 ? 29.375 7.019 -25.779 1.00 85.69 93 TYR A N 1
ATOM 727 C CA . TYR A 1 93 ? 30.565 7.703 -25.271 1.00 85.69 93 TYR A CA 1
ATOM 728 C C . TYR A 1 93 ? 31.824 6.828 -25.360 1.00 85.69 93 TYR A C 1
ATOM 730 O O . TYR A 1 93 ? 32.909 7.332 -25.655 1.00 85.69 93 TYR A O 1
ATOM 738 N N . TRP A 1 94 ? 31.691 5.520 -25.121 1.00 82.12 94 TRP A N 1
ATOM 739 C CA . TRP A 1 94 ? 32.800 4.576 -25.268 1.00 82.12 94 TRP A CA 1
ATOM 740 C C . TRP A 1 94 ? 33.173 4.341 -26.735 1.00 82.12 94 TRP A C 1
ATOM 742 O O . TRP A 1 94 ? 34.364 4.315 -27.047 1.00 82.12 94 TRP A O 1
ATOM 752 N N . ASP A 1 95 ? 32.193 4.218 -27.634 1.00 71.56 95 ASP A N 1
ATOM 753 C CA . ASP A 1 95 ? 32.450 4.020 -29.069 1.00 71.56 95 ASP A CA 1
ATOM 754 C C . ASP A 1 95 ? 33.035 5.284 -29.728 1.00 71.56 95 ASP A C 1
ATOM 756 O O . ASP A 1 95 ? 33.971 5.204 -30.522 1.00 71.56 95 ASP A O 1
ATOM 760 N N . ALA A 1 96 ? 32.598 6.478 -29.310 1.00 64.62 96 ALA A N 1
ATOM 761 C CA . ALA A 1 96 ? 33.165 7.759 -29.746 1.00 64.62 96 ALA A CA 1
ATOM 762 C C . ALA A 1 96 ? 34.650 7.935 -29.361 1.00 64.62 96 ALA A C 1
ATOM 764 O O . ALA A 1 96 ? 35.353 8.760 -29.950 1.00 64.62 96 ALA A O 1
ATOM 765 N N . GLY A 1 97 ? 35.149 7.150 -28.398 1.00 61.62 97 GLY A N 1
ATOM 766 C CA . GLY A 1 97 ? 36.570 7.068 -28.056 1.00 61.62 97 GLY A CA 1
ATOM 767 C C . GLY A 1 97 ? 37.422 6.303 -29.078 1.00 61.62 97 GLY A C 1
ATOM 768 O O . GLY A 1 97 ? 38.651 6.400 -29.036 1.00 61.62 97 GLY A O 1
ATOM 769 N N . ILE A 1 98 ? 36.810 5.566 -30.014 1.00 60.12 98 ILE A N 1
ATOM 770 C CA . ILE A 1 98 ? 37.512 4.837 -31.074 1.00 60.12 98 ILE A CA 1
ATOM 771 C C . ILE A 1 98 ? 37.771 5.796 -32.239 1.00 60.12 98 ILE A C 1
ATOM 773 O O . ILE A 1 98 ? 37.015 5.905 -33.205 1.00 60.12 98 ILE A O 1
ATOM 777 N N . LEU A 1 99 ? 38.909 6.485 -32.171 1.00 58.38 99 LEU A N 1
ATOM 778 C CA . LEU A 1 99 ? 39.520 7.075 -33.358 1.00 58.38 99 LEU A CA 1
ATO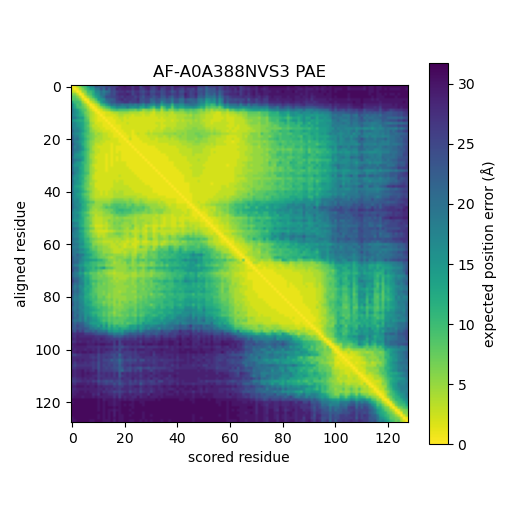M 779 C C . LEU A 1 99 ? 39.866 5.930 -34.317 1.00 58.38 99 LEU A C 1
ATOM 781 O O . LEU A 1 99 ?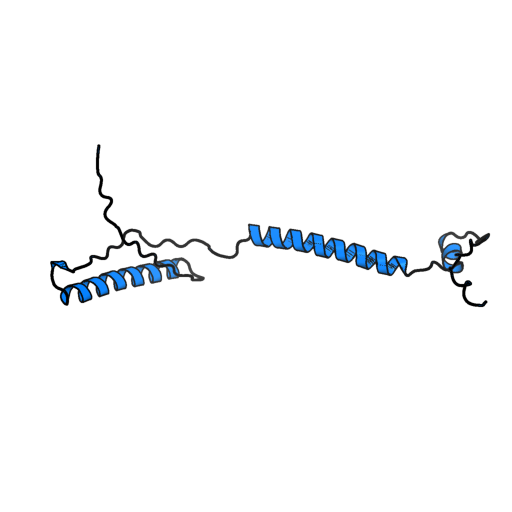 40.853 5.227 -34.110 1.00 58.38 99 LEU A O 1
ATOM 785 N N . ARG A 1 100 ? 39.052 5.719 -35.359 1.00 68.38 100 ARG A N 1
ATOM 786 C CA . ARG A 1 100 ? 39.343 4.707 -36.385 1.00 68.38 100 ARG A CA 1
ATOM 787 C C . ARG A 1 100 ? 40.671 5.043 -37.059 1.00 68.38 100 ARG A C 1
ATOM 789 O O . ARG A 1 100 ? 40.787 6.040 -37.774 1.00 68.38 100 ARG A O 1
ATOM 796 N N . THR A 1 101 ? 41.681 4.214 -36.814 1.00 73.12 101 THR A N 1
ATOM 797 C CA . THR A 1 101 ? 43.005 4.358 -37.417 1.00 73.12 101 THR A CA 1
ATOM 798 C C . THR A 1 101 ? 42.920 4.129 -38.925 1.00 73.12 101 THR A C 1
ATOM 800 O O . THR A 1 101 ? 42.073 3.376 -39.402 1.00 73.12 101 THR A O 1
ATOM 803 N N . ARG A 1 102 ? 43.826 4.733 -39.708 1.00 71.56 102 ARG A N 1
ATOM 804 C CA . ARG A 1 102 ? 43.863 4.542 -41.175 1.00 71.56 102 ARG A CA 1
ATOM 805 C C . ARG A 1 102 ? 43.882 3.058 -41.563 1.00 71.56 102 ARG A C 1
ATOM 807 O O . ARG A 1 102 ? 43.136 2.652 -42.443 1.00 71.56 102 ARG A O 1
ATOM 814 N N . ALA A 1 103 ? 44.670 2.262 -40.840 1.00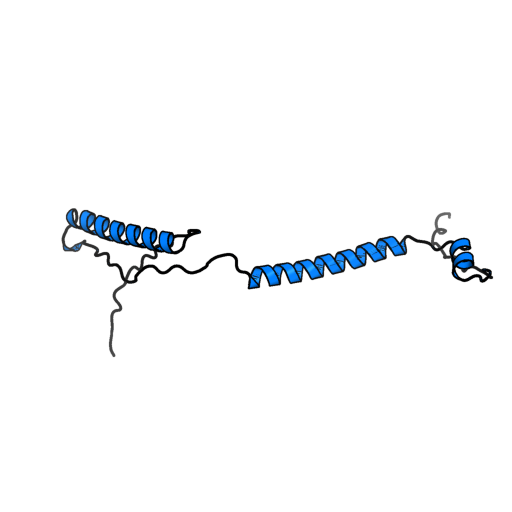 75.00 103 ALA A N 1
ATOM 815 C CA . ALA A 1 103 ? 44.773 0.821 -41.043 1.00 75.00 103 ALA A CA 1
ATOM 816 C C . ALA A 1 103 ? 43.442 0.079 -40.809 1.00 75.00 103 ALA A C 1
ATOM 818 O O . ALA A 1 103 ? 43.151 -0.879 -41.521 1.00 75.00 103 ALA A O 1
ATOM 819 N N . ASP A 1 104 ? 42.612 0.532 -39.864 1.00 77.88 104 ASP A N 1
ATOM 820 C CA . ASP A 1 104 ? 41.298 -0.071 -39.612 1.00 77.88 104 ASP A CA 1
ATOM 821 C C . ASP A 1 104 ? 40.325 0.231 -40.755 1.00 77.88 104 ASP A C 1
ATOM 823 O O . ASP A 1 104 ? 39.574 -0.646 -41.175 1.00 77.88 104 ASP A O 1
ATOM 827 N N . VAL A 1 105 ? 40.387 1.442 -41.321 1.00 79.38 105 VAL A N 1
ATOM 828 C CA . VAL A 1 105 ? 39.568 1.853 -42.474 1.00 79.38 105 VAL A CA 1
ATOM 829 C C . VAL A 1 105 ? 39.938 1.053 -43.728 1.00 79.38 105 VAL A C 1
ATOM 831 O O . VAL A 1 105 ? 39.052 0.520 -44.396 1.00 79.38 105 VAL A O 1
ATOM 834 N N . GLU A 1 106 ? 41.234 0.910 -44.019 1.00 83.69 106 GLU A N 1
ATOM 835 C CA . GLU A 1 106 ? 41.721 0.136 -45.171 1.00 83.69 106 GLU A CA 1
ATOM 836 C C . GLU A 1 106 ? 41.372 -1.347 -45.047 1.00 83.69 106 GLU A C 1
ATOM 838 O O . GLU A 1 106 ? 40.913 -1.962 -46.009 1.00 83.69 106 GLU A O 1
ATOM 843 N N . ARG A 1 107 ? 41.521 -1.918 -43.846 1.00 82.25 107 ARG A N 1
ATOM 844 C CA . ARG A 1 107 ? 41.216 -3.328 -43.579 1.00 82.25 107 ARG A CA 1
ATOM 845 C C . ARG A 1 107 ? 39.721 -3.635 -43.645 1.00 82.25 107 ARG A C 1
ATOM 847 O O . ARG A 1 107 ? 39.346 -4.734 -44.043 1.00 82.25 107 ARG A O 1
ATOM 854 N N . GLN A 1 108 ? 38.868 -2.695 -43.242 1.00 84.12 108 GLN A N 1
ATOM 855 C CA . GLN A 1 108 ? 37.421 -2.903 -43.180 1.00 84.12 108 GLN A CA 1
ATOM 856 C C . GLN A 1 108 ? 36.727 -2.639 -44.524 1.00 84.12 108 GLN A C 1
ATOM 858 O O . GLN A 1 108 ? 35.732 -3.292 -44.832 1.00 84.12 108 GLN A O 1
ATOM 863 N N . LEU A 1 109 ? 37.261 -1.723 -45.337 1.00 84.44 109 LEU A N 1
ATOM 864 C CA . LEU A 1 109 ? 36.700 -1.358 -46.642 1.00 84.44 109 LEU A CA 1
ATOM 865 C C . LEU A 1 109 ? 37.457 -1.980 -47.829 1.00 84.44 109 LEU A C 1
ATOM 867 O O . LEU A 1 109 ? 36.962 -1.899 -48.948 1.00 84.44 109 LEU A O 1
ATOM 871 N N . ASN A 1 110 ? 38.628 -2.599 -47.610 1.00 82.44 110 ASN A N 1
ATOM 872 C CA . ASN A 1 110 ? 39.549 -3.087 -48.656 1.00 82.44 110 ASN A CA 1
ATOM 873 C C . ASN A 1 110 ? 39.877 -2.028 -49.726 1.00 82.44 110 ASN A C 1
ATOM 875 O O . ASN A 1 110 ? 40.123 -2.342 -50.891 1.00 82.44 110 ASN A O 1
ATOM 879 N N . LEU A 1 111 ? 39.868 -0.758 -49.330 1.00 85.94 111 LEU A N 1
ATOM 880 C CA . LEU A 1 111 ? 40.145 0.390 -50.184 1.00 85.94 111 LEU A CA 1
ATOM 881 C C . LEU A 1 111 ? 41.308 1.170 -49.580 1.00 85.94 111 LEU A C 1
ATOM 883 O O . LEU A 1 111 ? 41.336 1.392 -48.372 1.00 85.94 111 LEU A O 1
ATOM 887 N N . ALA A 1 112 ? 42.251 1.596 -50.419 1.00 85.69 112 ALA A N 1
ATOM 888 C CA . ALA A 1 112 ? 43.393 2.397 -49.984 1.00 85.69 112 ALA A CA 1
ATOM 889 C C . ALA A 1 112 ? 42.946 3.798 -49.531 1.00 85.69 112 ALA A C 1
ATOM 891 O O . ALA A 1 112 ? 42.149 4.453 -50.212 1.00 85.69 112 ALA A O 1
ATOM 892 N N . VAL A 1 113 ? 43.478 4.289 -48.408 1.00 83.50 113 VAL A N 1
ATOM 893 C CA . VAL A 1 113 ? 43.184 5.642 -47.917 1.00 83.50 113 VAL A CA 1
ATOM 894 C C . VAL A 1 113 ? 43.981 6.662 -48.731 1.00 83.50 113 VAL A C 1
ATOM 896 O O . VAL A 1 113 ? 45.203 6.741 -48.644 1.00 83.50 113 VAL A O 1
ATOM 899 N N . LEU A 1 114 ? 43.275 7.493 -49.503 1.00 86.06 114 LEU A N 1
ATOM 900 C CA . LEU A 1 114 ? 43.889 8.462 -50.424 1.00 86.06 114 LEU A CA 1
ATOM 901 C C . LEU A 1 114 ? 44.322 9.780 -49.755 1.00 86.06 114 LEU A C 1
ATOM 903 O O . LEU A 1 114 ? 45.115 10.531 -50.317 1.00 86.06 114 LEU A O 1
ATOM 907 N N . GLY A 1 115 ? 43.825 10.083 -48.555 1.00 80.25 115 GLY A N 1
ATOM 908 C CA . GLY A 1 115 ? 44.153 11.313 -47.834 1.00 80.25 115 GLY A CA 1
ATOM 909 C C . GLY A 1 115 ? 43.410 11.419 -46.506 1.00 80.25 115 GLY A C 1
ATOM 910 O O . GLY A 1 115 ? 42.396 10.757 -46.307 1.00 80.25 115 GLY A O 1
ATOM 911 N N . ALA A 1 116 ? 43.916 12.242 -45.585 1.00 81.00 116 ALA A N 1
ATOM 912 C CA . ALA A 1 116 ? 43.236 12.549 -44.326 1.00 81.00 116 ALA A CA 1
ATOM 913 C C . ALA A 1 116 ? 43.156 14.062 -44.127 1.00 81.00 116 ALA A C 1
ATOM 915 O O . ALA A 1 116 ? 44.117 14.777 -44.414 1.00 81.00 116 ALA A O 1
ATOM 916 N N . ILE A 1 117 ? 42.020 14.532 -43.619 1.00 79.38 117 ILE A N 1
ATOM 917 C CA . ILE A 1 117 ? 41.802 15.943 -43.308 1.00 79.38 117 ILE A CA 1
ATOM 918 C C . ILE A 1 117 ? 42.410 16.218 -41.924 1.00 79.38 117 ILE A C 1
ATOM 920 O O . ILE A 1 117 ? 42.033 15.545 -40.963 1.00 79.38 117 ILE A O 1
ATOM 924 N N . PRO A 1 118 ? 43.354 17.165 -41.790 1.00 76.44 118 PRO A N 1
ATOM 925 C CA . PRO A 1 118 ? 43.927 17.501 -40.494 1.00 76.44 118 PRO A CA 1
ATOM 926 C C . PRO A 1 118 ? 42.866 18.133 -39.582 1.00 76.44 118 PRO A C 1
ATOM 928 O O . PRO A 1 118 ? 42.195 19.091 -39.967 1.00 76.44 118 PRO A O 1
ATOM 931 N N . THR A 1 119 ? 42.728 17.623 -38.356 1.00 73.75 119 THR A N 1
ATOM 932 C CA . THR A 1 119 ? 41.896 18.254 -37.325 1.00 73.75 119 THR A CA 1
ATOM 933 C C . THR A 1 119 ? 42.646 19.461 -36.773 1.00 73.75 119 THR A C 1
ATOM 935 O O . THR A 1 119 ? 43.678 19.311 -36.119 1.00 73.75 119 THR A O 1
ATOM 938 N N . VAL A 1 120 ? 42.160 20.669 -37.051 1.00 60.69 120 VAL A N 1
ATOM 939 C CA . VAL A 1 120 ? 42.717 21.912 -36.500 1.00 60.69 120 VAL A CA 1
ATOM 940 C C . VAL A 1 120 ? 42.478 21.960 -34.989 1.00 60.69 120 VAL A C 1
ATOM 942 O O . VAL A 1 120 ? 41.447 22.427 -34.515 1.00 60.69 120 VAL A O 1
ATOM 945 N N . SER A 1 121 ? 43.441 21.475 -34.208 1.00 55.22 121 SER A N 1
ATOM 946 C CA . SER A 1 121 ? 43.514 21.733 -32.772 1.00 55.22 121 SER A CA 1
ATOM 947 C C . SER A 1 121 ? 43.976 23.176 -32.555 1.00 55.22 121 SER A C 1
ATOM 949 O O . SER A 1 121 ? 45.110 23.540 -32.868 1.00 55.22 121 SER A O 1
ATOM 951 N N . SER A 1 122 ? 43.078 24.014 -32.035 1.00 56.78 122 SER A N 1
ATOM 952 C CA . SER A 1 122 ? 43.368 25.382 -31.598 1.00 56.78 122 SER A CA 1
ATOM 953 C C . SER A 1 122 ? 44.356 25.378 -30.422 1.00 56.78 122 SER A C 1
ATOM 955 O O . SER A 1 122 ? 43.953 25.428 -29.263 1.00 56.78 122 SER A O 1
ATOM 957 N N . SER A 1 123 ? 45.658 25.361 -30.703 1.00 56.38 123 SER A N 1
ATOM 958 C CA . SER A 1 123 ? 46.687 25.739 -29.728 1.00 56.38 123 SER A CA 1
ATOM 959 C C . SER A 1 123 ? 47.928 26.308 -30.420 1.00 56.38 123 SER A C 1
ATOM 961 O O . SER A 1 123 ? 48.956 25.651 -30.541 1.00 56.38 123 SER A O 1
ATOM 963 N N . ALA A 1 124 ? 47.830 27.555 -30.878 1.00 55.72 124 ALA A N 1
ATOM 964 C CA . ALA A 1 124 ? 48.995 28.399 -31.148 1.00 55.72 124 ALA A CA 1
ATOM 965 C C . ALA A 1 124 ? 48.596 29.883 -31.128 1.00 55.72 124 ALA A C 1
ATOM 967 O O . ALA A 1 124 ? 48.681 30.603 -32.121 1.00 55.72 124 ALA A O 1
ATOM 968 N N . ARG A 1 125 ? 48.132 30.353 -29.967 1.00 55.34 125 ARG A N 1
ATOM 969 C CA . ARG A 1 125 ? 48.189 31.774 -29.604 1.00 55.34 125 ARG A CA 1
ATOM 970 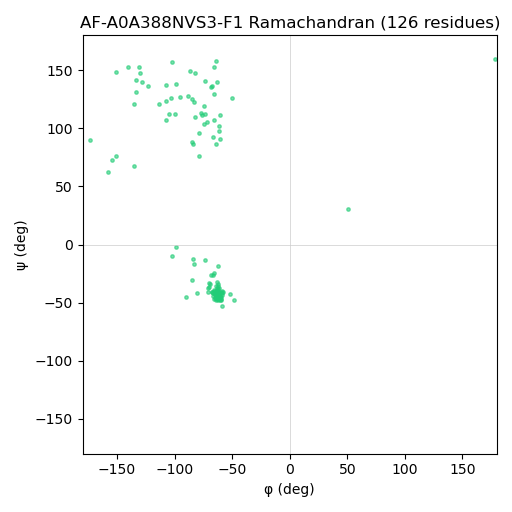C C . ARG A 1 125 ? 48.664 31.889 -28.159 1.00 55.34 125 ARG A C 1
ATOM 972 O O . ARG A 1 125 ? 47.904 32.239 -27.270 1.00 55.34 125 ARG A O 1
ATOM 979 N N . ALA A 1 126 ? 49.923 31.531 -27.948 1.00 55.75 126 ALA A N 1
ATOM 980 C CA . ALA A 1 126 ? 50.664 31.823 -26.729 1.00 55.75 126 ALA A CA 1
ATOM 981 C C . ALA A 1 126 ? 52.163 31.858 -27.058 1.00 55.75 126 ALA A C 1
ATOM 983 O O . ALA A 1 126 ? 52.890 30.923 -26.755 1.00 55.75 126 ALA A O 1
ATOM 984 N N . SER A 1 127 ? 52.595 32.918 -27.744 1.00 50.34 127 SER A N 1
ATOM 985 C CA . SER A 1 127 ? 53.941 33.493 -27.599 1.00 50.34 127 SER A CA 1
ATOM 986 C C . SER A 1 127 ? 54.025 34.784 -28.418 1.00 50.34 127 SER A C 1
ATOM 988 O O . SER A 1 127 ? 54.362 34.775 -29.606 1.00 50.34 127 SER A O 1
ATOM 990 N N . ARG A 1 128 ? 53.682 35.898 -27.781 1.00 44.81 128 ARG A N 1
ATOM 991 C CA . ARG A 1 128 ? 54.260 37.209 -28.060 1.00 44.81 128 ARG A CA 1
ATOM 992 C C . ARG A 1 128 ? 54.410 37.935 -26.739 1.00 44.81 128 ARG A C 1
ATOM 994 O O . ARG A 1 128 ? 53.473 37.798 -25.923 1.00 44.81 128 ARG A O 1
#

Solvent-accessible surface area (backbone atoms only — not comparable to full-atom values): 8438 Å² total; per-residue (Å²): 139,81,86,75,78,73,74,88,73,86,81,82,84,79,84,60,92,53,96,48,49,68,59,21,28,53,51,39,44,51,52,52,52,50,52,34,51,51,35,54,59,54,33,71,78,43,58,83,91,73,50,63,90,65,77,88,88,73,82,67,76,67,74,88,80,72,81,57,58,70,61,54,50,51,52,48,51,54,50,47,52,54,52,50,52,50,49,50,53,51,54,49,57,58,55,71,67,61,75,80,47,71,68,55,52,27,69,74,65,76,44,84,82,90,76,81,84,83,79,86,73,93,78,86,90,84,87,130

Radius of gyration: 37.78 Å; Cα contacts (8 Å, |Δi|>4): 48; chains: 1; bounding box: 90×51×88 Å

Sequence (128 aa):
MSIAAEAQRFLITIAVDNENGDAANDVARKWAELLVQWRNDENQKQRREDRVTALLLDAPRYVLDHPRRGLNTAAGGVLGILLGGLLIFFLEYWDAGILRTRADVERQLNLAVLGAIPTVSSSARASR

Mean predicted aligned error: 14.13 Å

Secondary structure (DSSP, 8-state):
------------------SSHHHHHHHHHHHHHHHHHHHHHHHHTS-GGG-------S-------S--HHHHHHHHHHHHHHHHHHHHHHHHHHHTT----HHHHHHHH-------------------